Protein AF-A0A1M7QJW2-F1 (afdb_monomer)

Nearest PDB structures (foldseek):
  6iui-assembly1_A  TM=6.580E-01  e=2.671E+00  Rattus norvegicus
  7y5e-assembly1_QL  TM=2.134E-01  e=7.204E+00  Porphyridium purpureum

Foldseek 3Di:
DDDDDDDDDDPDPDPDDPDDDDDDDDDDDDPVVVVVVVVVVVVVVVVVLVVVLVVVLVVLVVLLVVLVVLLVVLVVVCVVQDDPPGDPLLVVLNVQLVVLSVVSVVLSVCLVVDDSVVNVVSSVVNVVSSVSNVVSSVVSVVCVVVVD

Structure (mmCIF, N/CA/C/O backbone):
data_AF-A0A1M7QJW2-F1
#
_entry.id   AF-A0A1M7QJW2-F1
#
loop_
_atom_site.group_PDB
_atom_site.id
_atom_site.type_symbol
_atom_site.label_atom_id
_atom_site.label_alt_id
_atom_site.label_comp_id
_atom_site.label_asym_id
_atom_site.label_entity_id
_atom_site.label_seq_id
_atom_site.pdbx_PDB_ins_code
_atom_site.Cartn_x
_atom_site.Cartn_y
_atom_site.Cartn_z
_atom_site.occupancy
_atom_site.B_iso_or_equiv
_atom_site.auth_seq_id
_atom_site.auth_comp_id
_atom_site.auth_asym_id
_atom_site.auth_atom_id
_atom_site.pdbx_PDB_model_num
ATOM 1 N N . MET A 1 1 ? -0.341 25.314 18.611 1.00 46.81 1 MET A N 1
ATOM 2 C CA . MET A 1 1 ? -0.687 25.973 17.329 1.00 46.81 1 MET A CA 1
ATOM 3 C C . MET A 1 1 ? 0.577 26.486 16.662 1.00 46.81 1 MET A C 1
ATOM 5 O O . MET A 1 1 ? 1.364 27.136 17.339 1.00 46.81 1 MET A O 1
ATOM 9 N N . LYS A 1 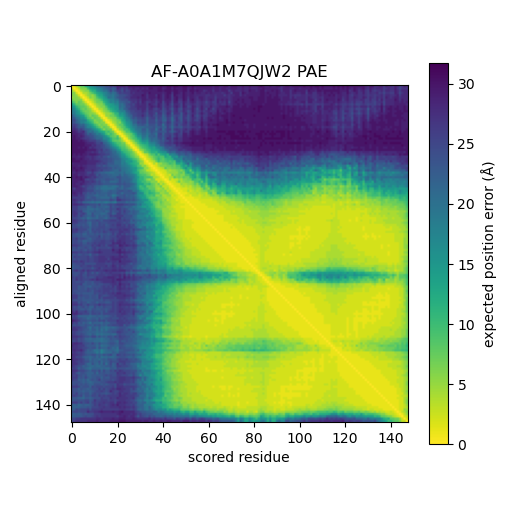2 ? 0.676 26.246 15.347 1.00 38.25 2 LYS A N 1
ATOM 10 C CA . LYS A 1 2 ? 1.781 26.530 14.411 1.00 38.25 2 LYS A CA 1
ATOM 11 C C . LYS A 1 2 ? 2.851 25.442 14.322 1.00 38.25 2 LYS A C 1
ATOM 13 O O . LYS A 1 2 ? 3.843 25.522 15.027 1.00 38.25 2 LYS A O 1
ATOM 18 N N . LEU A 1 3 ? 2.682 24.545 13.352 1.00 38.56 3 LEU A N 1
ATOM 19 C CA . LEU A 1 3 ? 3.592 24.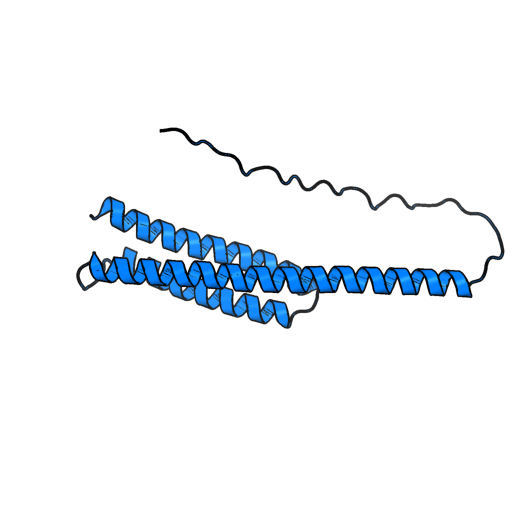470 12.208 1.00 38.56 3 LEU A CA 1
ATOM 20 C C . LEU 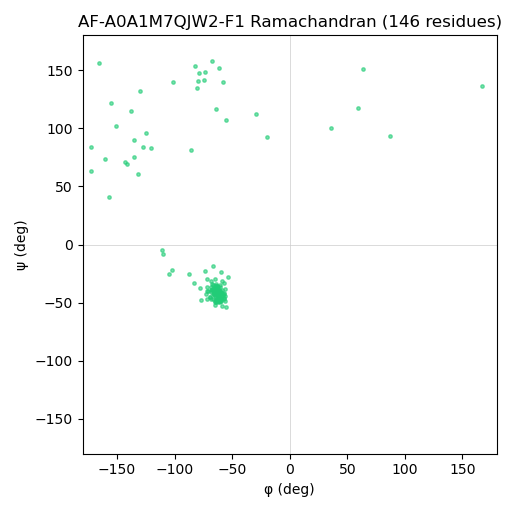A 1 3 ? 2.749 24.261 10.943 1.00 38.56 3 LEU A C 1
ATOM 22 O O . LEU A 1 3 ? 2.005 23.296 10.820 1.00 38.56 3 LEU A O 1
ATOM 26 N N . MET A 1 4 ? 2.797 25.263 10.069 1.00 37.75 4 MET A N 1
ATOM 27 C CA . MET A 1 4 ? 2.229 25.242 8.731 1.00 37.75 4 MET A CA 1
ATOM 28 C C . MET A 1 4 ? 3.190 24.510 7.794 1.00 37.75 4 MET A C 1
ATOM 30 O O . MET A 1 4 ? 4.380 24.809 7.800 1.00 37.75 4 MET A O 1
ATOM 34 N N . SER A 1 5 ? 2.630 23.622 6.972 1.00 45.72 5 SER A N 1
ATOM 35 C CA . SER A 1 5 ? 2.844 23.542 5.523 1.00 45.72 5 SER A CA 1
ATOM 36 C C . SER A 1 5 ? 4.245 23.881 5.006 1.00 45.72 5 SER A C 1
ATOM 38 O O . SER A 1 5 ? 4.513 25.046 4.725 1.00 45.72 5 SER A O 1
ATOM 40 N N . VAL A 1 6 ? 5.052 22.861 4.706 1.00 44.22 6 VAL A N 1
ATOM 41 C CA . VAL A 1 6 ? 6.007 22.898 3.585 1.00 44.22 6 VAL A CA 1
ATOM 42 C C . VAL A 1 6 ? 6.207 21.472 3.075 1.00 44.22 6 VAL A C 1
ATOM 44 O O . VAL A 1 6 ? 6.929 20.718 3.709 1.00 44.22 6 VAL A O 1
ATOM 47 N N . LEU A 1 7 ? 5.577 21.113 1.953 1.00 38.09 7 LEU A N 1
ATOM 48 C CA . LEU A 1 7 ? 6.055 20.100 0.993 1.00 38.09 7 LEU A CA 1
ATOM 49 C C . LEU A 1 7 ? 5.139 20.113 -0.241 1.00 38.09 7 LEU A C 1
ATOM 51 O O . LEU A 1 7 ? 4.424 19.176 -0.556 1.00 38.09 7 LEU A O 1
ATOM 55 N N . SER A 1 8 ? 5.137 21.248 -0.935 1.00 46.53 8 SER A N 1
ATOM 56 C CA . SER A 1 8 ? 4.624 21.345 -2.300 1.00 46.53 8 SER A CA 1
ATOM 57 C C . SER A 1 8 ? 5.631 22.150 -3.099 1.00 46.53 8 SER A C 1
ATOM 59 O O . SER A 1 8 ? 5.550 23.375 -3.129 1.00 46.53 8 SER A O 1
ATOM 61 N N . ALA A 1 9 ? 6.601 21.463 -3.697 1.00 46.12 9 ALA A N 1
ATOM 62 C CA . ALA A 1 9 ? 7.379 21.964 -4.825 1.00 46.12 9 ALA A CA 1
ATOM 63 C C . ALA A 1 9 ? 8.276 20.849 -5.376 1.00 46.12 9 ALA A C 1
ATOM 65 O O . ALA A 1 9 ? 9.462 20.799 -5.068 1.00 46.12 9 ALA A O 1
ATOM 66 N N . ILE A 1 10 ? 7.729 19.995 -6.239 1.00 43.50 10 ILE A N 1
ATOM 67 C CA . ILE A 1 10 ? 8.518 19.441 -7.344 1.00 43.50 10 ILE A CA 1
ATOM 68 C C . ILE A 1 10 ? 7.707 19.706 -8.609 1.00 43.50 10 ILE A C 1
ATOM 70 O O . ILE A 1 10 ? 6.888 18.908 -9.055 1.00 43.50 10 ILE A O 1
ATOM 74 N N . CYS A 1 11 ? 7.880 20.919 -9.134 1.00 38.09 11 CYS A N 1
ATOM 75 C CA . CYS A 1 11 ? 7.447 21.257 -10.478 1.00 38.09 11 CYS A CA 1
ATOM 76 C C . CYS A 1 11 ? 8.244 20.400 -11.464 1.00 38.09 11 CYS A C 1
ATOM 78 O O . CYS A 1 11 ? 9.461 20.545 -11.570 1.00 38.09 11 CYS A O 1
ATOM 80 N N . PHE A 1 12 ? 7.541 19.543 -12.199 1.00 41.12 12 PHE A N 1
ATOM 81 C CA . PHE A 1 12 ? 8.024 18.930 -13.430 1.00 41.12 12 PHE A CA 1
ATOM 82 C C . PHE A 1 12 ? 8.461 20.029 -14.407 1.00 41.12 12 PHE A C 1
ATOM 84 O O . PHE A 1 12 ? 7.632 20.733 -14.984 1.00 41.12 12 PHE A O 1
ATOM 91 N N . ALA A 1 13 ? 9.769 20.182 -14.587 1.00 44.31 13 ALA A N 1
ATOM 92 C CA . ALA A 1 13 ? 10.352 21.039 -15.605 1.00 44.31 13 ALA A CA 1
ATOM 93 C C . ALA A 1 13 ? 11.505 20.306 -16.296 1.00 44.31 13 ALA A C 1
ATOM 95 O O . ALA A 1 13 ? 12.673 20.603 -16.077 1.00 44.31 13 ALA A O 1
ATOM 96 N N . THR A 1 14 ? 11.155 19.365 -17.169 1.00 40.53 14 THR A N 1
ATOM 97 C CA . THR A 1 14 ? 12.041 18.853 -18.224 1.00 40.53 14 THR A CA 1
ATOM 98 C C . THR A 1 14 ? 11.286 18.833 -19.553 1.00 40.53 14 THR A C 1
ATOM 100 O O . THR A 1 14 ? 11.085 17.811 -20.195 1.00 40.53 14 THR A O 1
ATOM 103 N N . VAL A 1 15 ? 10.858 20.024 -19.986 1.00 48.06 15 VAL A N 1
ATOM 104 C CA . VAL A 1 15 ? 10.575 20.308 -21.400 1.00 48.06 15 VAL A CA 1
ATOM 105 C C . VAL A 1 15 ? 11.893 20.710 -22.048 1.00 48.06 15 VAL A C 1
ATOM 107 O O . VAL A 1 15 ? 12.152 21.898 -22.164 1.00 48.06 15 VAL A O 1
ATOM 110 N N . LEU A 1 16 ? 12.745 19.762 -22.436 1.00 47.84 16 LEU A N 1
ATOM 111 C CA . LEU A 1 16 ? 13.879 20.035 -23.330 1.00 47.84 16 LEU A CA 1
ATOM 112 C C . LEU A 1 16 ? 14.373 18.739 -23.988 1.00 47.84 16 LEU A C 1
ATOM 114 O O . LEU A 1 16 ? 15.433 18.278 -23.616 1.00 47.84 16 LEU A O 1
ATOM 118 N N . PHE A 1 17 ? 13.653 18.158 -24.959 1.00 40.66 17 PHE A N 1
ATOM 119 C CA . PHE A 1 17 ? 14.284 17.230 -25.927 1.00 40.66 17 PHE A CA 1
ATOM 120 C C . PHE A 1 17 ? 13.526 17.072 -27.260 1.00 40.66 17 PHE A C 1
ATOM 122 O O . PHE A 1 17 ? 13.458 15.989 -27.822 1.00 40.66 17 PHE A O 1
ATOM 129 N N . PHE A 1 18 ? 12.990 18.157 -27.835 1.00 44.78 18 PHE A N 1
ATOM 130 C CA . PHE A 1 18 ? 12.522 18.119 -29.233 1.00 44.78 18 PHE A CA 1
ATOM 131 C C . PHE A 1 18 ? 12.824 19.412 -29.996 1.00 44.78 18 PHE A C 1
ATOM 133 O O . PHE A 1 18 ? 11.921 20.142 -30.387 1.00 44.78 18 PHE A O 1
ATOM 140 N N . THR A 1 19 ? 14.106 19.667 -30.270 1.00 40.75 19 THR A N 1
ATOM 141 C CA . THR A 1 19 ? 14.516 20.479 -31.430 1.00 40.75 19 THR A CA 1
ATOM 142 C C . THR A 1 19 ? 15.801 19.925 -32.048 1.00 40.75 19 THR A C 1
ATOM 144 O O . THR A 1 19 ? 16.857 20.543 -31.973 1.00 40.75 19 THR A O 1
ATOM 147 N N . ALA A 1 20 ? 15.713 18.767 -32.697 1.00 39.50 20 ALA A N 1
ATOM 148 C CA . ALA A 1 20 ? 16.664 18.391 -33.739 1.00 39.50 20 ALA A CA 1
ATOM 149 C C . ALA A 1 20 ? 15.877 18.175 -35.036 1.00 39.50 20 ALA A C 1
ATOM 151 O O . ALA A 1 20 ? 15.471 17.068 -35.373 1.00 39.50 20 ALA A O 1
ATOM 152 N N . CYS A 1 21 ? 15.597 19.274 -35.741 1.00 49.81 21 CYS A N 1
ATOM 153 C CA . CYS A 1 21 ? 15.073 19.239 -37.101 1.00 49.81 21 CYS A CA 1
ATOM 154 C C . CYS A 1 21 ? 16.002 20.068 -38.004 1.00 49.81 21 CYS A C 1
ATOM 156 O O . CYS A 1 21 ? 15.888 21.286 -38.078 1.00 49.81 21 CYS A O 1
ATOM 158 N N . ASN A 1 22 ? 16.917 19.339 -38.655 1.00 43.25 22 ASN A N 1
ATOM 159 C CA . ASN A 1 22 ? 17.706 19.639 -39.856 1.00 43.25 22 ASN A CA 1
ATOM 160 C C . ASN A 1 22 ? 18.657 20.852 -39.910 1.00 43.25 22 ASN A C 1
ATOM 162 O O . ASN A 1 22 ? 18.226 21.989 -40.079 1.00 43.25 22 ASN A O 1
ATOM 166 N N . ALA A 1 23 ? 19.955 20.554 -40.072 1.00 34.72 23 ALA A N 1
ATOM 167 C CA . ALA A 1 23 ? 20.792 21.157 -41.117 1.00 34.72 23 ALA A CA 1
ATOM 168 C C . ALA A 1 23 ? 21.991 20.245 -41.473 1.00 34.72 23 ALA A C 1
ATOM 170 O O . ALA A 1 23 ? 22.803 19.890 -40.631 1.00 34.72 23 ALA A O 1
ATOM 171 N N . ASN A 1 24 ? 22.051 19.882 -42.752 1.00 51.59 24 ASN A N 1
ATOM 172 C CA . ASN A 1 24 ? 23.006 19.020 -43.456 1.00 51.59 24 ASN A CA 1
ATOM 173 C C . ASN A 1 24 ? 24.383 19.690 -43.695 1.00 51.59 24 ASN A C 1
ATOM 175 O O . ASN A 1 24 ? 24.376 20.856 -44.102 1.00 51.59 24 ASN A O 1
ATOM 179 N N . LYS A 1 25 ? 25.508 18.951 -43.568 1.00 41.94 25 LYS A N 1
ATOM 180 C CA . LYS A 1 25 ? 26.630 18.857 -44.552 1.00 41.94 25 LYS A CA 1
ATOM 181 C C . LYS A 1 25 ? 27.915 18.201 -44.004 1.00 41.94 25 LYS A C 1
ATOM 183 O O . LYS A 1 25 ? 28.414 18.667 -42.988 1.00 41.94 25 LYS A O 1
ATOM 188 N N . ASN A 1 26 ? 28.495 17.322 -44.843 1.00 38.91 26 ASN A N 1
ATOM 189 C CA . ASN A 1 26 ? 29.901 16.857 -44.902 1.00 38.91 26 ASN A CA 1
ATOM 190 C C . ASN A 1 26 ? 30.403 16.079 -43.674 1.00 38.91 26 ASN A C 1
ATOM 192 O O . ASN A 1 26 ? 29.953 16.321 -42.570 1.00 38.91 26 ASN A O 1
ATOM 196 N N . GLU A 1 27 ? 31.342 15.144 -43.728 1.00 40.19 27 GLU A N 1
ATOM 197 C CA . GLU A 1 27 ? 32.239 14.528 -44.719 1.00 40.19 27 GLU A CA 1
ATOM 198 C C . GLU A 1 27 ? 32.750 13.252 -44.004 1.00 40.19 27 GLU A C 1
ATOM 200 O O . GLU A 1 27 ? 32.716 13.211 -42.778 1.00 40.19 27 GLU A O 1
ATOM 205 N N . ASP A 1 28 ? 33.187 12.234 -44.746 1.00 44.66 28 ASP A N 1
ATOM 206 C CA . ASP A 1 28 ? 33.830 10.987 -44.281 1.00 44.66 28 ASP A CA 1
ATOM 207 C C . ASP A 1 28 ? 34.458 11.004 -42.861 1.00 44.66 28 ASP A C 1
ATOM 209 O O . ASP A 1 28 ? 35.643 11.299 -42.693 1.00 44.66 28 ASP A O 1
ATOM 213 N N . THR A 1 29 ? 33.690 10.592 -41.848 1.00 44.22 29 THR A N 1
ATOM 214 C CA . THR A 1 29 ? 34.214 10.127 -40.553 1.00 44.22 29 THR A CA 1
ATOM 215 C C . THR A 1 29 ? 33.582 8.789 -40.191 1.00 44.22 29 THR A C 1
ATOM 217 O O . THR A 1 29 ? 32.373 8.599 -40.317 1.00 44.22 29 THR A O 1
ATOM 220 N N . ASP A 1 30 ? 34.463 7.874 -39.806 1.00 47.78 30 ASP A N 1
ATOM 221 C CA . ASP A 1 30 ? 34.300 6.455 -39.515 1.00 47.78 30 ASP A CA 1
ATOM 222 C C . ASP A 1 30 ? 32.919 6.021 -38.996 1.00 47.78 30 ASP A C 1
ATOM 224 O O . ASP A 1 30 ? 32.548 6.280 -37.851 1.00 47.7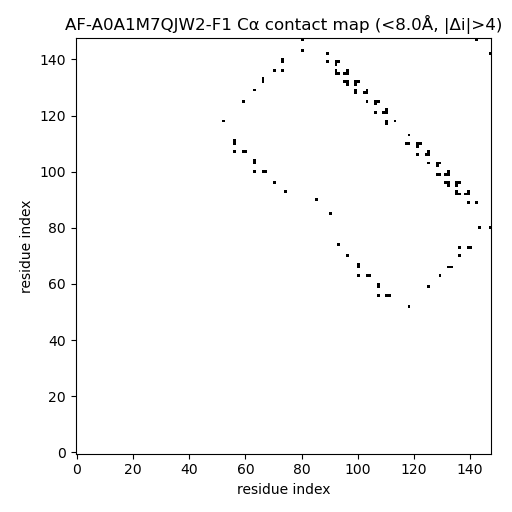8 30 ASP A O 1
ATOM 228 N N . MET A 1 31 ? 32.198 5.246 -39.817 1.00 50.47 31 MET A N 1
ATOM 229 C CA . MET A 1 31 ? 30.998 4.507 -39.391 1.00 50.47 31 MET A CA 1
ATOM 230 C C . MET A 1 31 ? 31.254 3.619 -38.159 1.00 50.47 31 MET A C 1
ATOM 232 O O . MET A 1 31 ? 30.329 3.403 -37.381 1.00 50.47 31 MET A O 1
ATOM 236 N N . ASP A 1 32 ? 32.493 3.156 -37.957 1.00 53.47 32 ASP A N 1
ATOM 237 C CA . ASP A 1 32 ? 32.884 2.353 -36.792 1.00 53.47 32 ASP A CA 1
ATOM 238 C C . ASP A 1 32 ? 32.951 3.176 -35.490 1.00 53.47 32 ASP A C 1
ATOM 240 O O . ASP A 1 32 ? 32.670 2.637 -34.424 1.00 53.47 32 ASP A O 1
ATOM 244 N N . SER A 1 33 ? 33.262 4.481 -35.543 1.00 52.88 33 SER A N 1
ATOM 245 C CA . SER A 1 33 ? 33.282 5.338 -34.339 1.00 52.88 33 SER A CA 1
ATOM 246 C C . SER A 1 33 ? 31.871 5.741 -33.914 1.00 52.88 33 SER A C 1
ATOM 248 O O . SER A 1 33 ? 31.571 5.754 -32.727 1.00 52.88 33 SER A O 1
ATOM 250 N N . VAL A 1 34 ? 30.984 6.004 -34.878 1.00 57.31 34 VAL A N 1
ATOM 251 C CA . VAL A 1 34 ? 29.581 6.343 -34.594 1.00 57.31 34 VAL A CA 1
ATOM 252 C C . VAL A 1 34 ? 28.838 5.153 -33.978 1.00 57.31 34 VAL A C 1
ATOM 254 O O . VAL A 1 34 ? 27.981 5.351 -33.124 1.00 57.31 34 VAL A O 1
ATOM 257 N N . GLY A 1 35 ? 29.166 3.922 -34.392 1.00 54.16 35 GLY A N 1
ATOM 258 C CA . GLY A 1 35 ? 28.606 2.704 -33.800 1.00 54.16 35 GLY A CA 1
ATOM 259 C C . GLY A 1 35 ? 29.020 2.505 -32.342 1.00 54.16 35 GLY A C 1
ATOM 260 O O . GLY A 1 35 ? 28.167 2.204 -31.516 1.00 54.16 35 GLY A O 1
ATOM 261 N N . ASN A 1 36 ? 30.294 2.745 -32.027 1.00 58.16 36 ASN A N 1
ATOM 262 C CA . ASN A 1 36 ? 30.838 2.571 -30.680 1.00 58.16 36 ASN A CA 1
ATOM 263 C C . ASN A 1 36 ? 30.277 3.613 -29.693 1.00 58.16 36 ASN A C 1
ATOM 265 O O . ASN A 1 36 ? 29.889 3.257 -28.587 1.00 58.16 36 ASN A O 1
ATOM 269 N N . ASP A 1 37 ? 30.150 4.874 -30.122 1.00 56.97 37 ASP A N 1
ATOM 270 C CA . ASP A 1 37 ? 29.560 5.940 -29.299 1.00 56.97 37 ASP A CA 1
ATOM 271 C C . ASP A 1 37 ? 28.050 5.710 -29.061 1.00 56.97 37 ASP A C 1
ATOM 273 O O . ASP A 1 37 ? 27.521 6.043 -28.003 1.00 56.97 37 ASP A O 1
ATOM 277 N N . LEU A 1 38 ? 27.335 5.131 -30.036 1.00 59.28 38 LEU A N 1
ATOM 278 C CA . LEU A 1 38 ? 25.919 4.759 -29.893 1.00 59.28 38 LEU A CA 1
ATOM 279 C C . LEU A 1 38 ? 25.712 3.557 -28.966 1.00 59.28 38 LEU A C 1
ATOM 281 O O . LEU A 1 38 ? 24.704 3.514 -28.264 1.00 59.28 38 LEU A O 1
ATOM 285 N N . GLU A 1 39 ? 26.624 2.587 -28.996 1.00 63.12 39 GLU A N 1
ATOM 286 C CA . GLU A 1 39 ? 26.611 1.419 -28.111 1.00 63.12 39 GLU A CA 1
ATOM 287 C C . GLU A 1 39 ? 26.917 1.843 -26.668 1.00 63.12 39 GLU A C 1
ATOM 289 O O . GLU A 1 39 ? 26.142 1.524 -25.773 1.00 63.12 39 GLU A O 1
ATOM 294 N N . GLU A 1 40 ? 27.929 2.694 -26.459 1.00 63.25 40 GLU A N 1
ATOM 295 C CA . GLU A 1 40 ? 28.261 3.260 -25.141 1.00 63.25 40 GLU A CA 1
ATOM 296 C C . GLU A 1 40 ? 27.113 4.115 -24.575 1.00 63.25 40 GLU A C 1
ATOM 298 O O . GLU A 1 40 ? 26.718 3.938 -23.424 1.00 63.25 40 GLU A O 1
ATOM 303 N N . MET A 1 41 ? 26.490 4.973 -25.394 1.00 53.81 41 MET A N 1
ATOM 304 C CA . MET A 1 41 ? 25.296 5.723 -24.975 1.00 53.81 41 MET A CA 1
ATOM 305 C C . MET A 1 41 ? 24.092 4.816 -24.682 1.00 53.81 41 MET A C 1
ATOM 307 O O . MET A 1 41 ? 23.269 5.146 -23.829 1.00 53.81 41 MET A O 1
ATOM 311 N N . GLY A 1 42 ? 23.948 3.704 -25.406 1.00 60.03 42 GLY A N 1
ATOM 312 C CA . GLY A 1 42 ? 22.890 2.723 -25.174 1.00 60.03 42 GLY A CA 1
ATOM 313 C C . GLY A 1 42 ? 23.058 2.012 -23.834 1.00 60.03 42 GLY A C 1
ATOM 314 O O . GLY A 1 42 ? 22.105 1.955 -23.055 1.00 60.03 42 GLY A O 1
ATOM 315 N N . ASP A 1 43 ? 24.276 1.557 -23.550 1.00 68.31 43 ASP A N 1
ATOM 316 C CA . ASP A 1 43 ? 24.641 0.865 -22.313 1.00 68.31 43 ASP A CA 1
ATOM 317 C C . ASP A 1 43 ? 24.498 1.780 -21.084 1.00 68.31 43 ASP A C 1
ATOM 319 O O . ASP A 1 43 ? 23.977 1.357 -20.050 1.00 68.31 43 ASP A O 1
ATOM 323 N N . GLU A 1 44 ? 24.894 3.055 -21.194 1.00 66.75 44 GLU A N 1
ATOM 324 C CA . GLU A 1 44 ? 24.709 4.046 -20.124 1.00 66.75 44 GLU A CA 1
ATOM 325 C C . GLU A 1 44 ? 23.222 4.274 -19.810 1.00 66.75 44 GLU A C 1
ATOM 327 O O . GLU A 1 44 ? 22.820 4.269 -18.644 1.00 66.75 44 GLU A O 1
ATOM 332 N N . VAL A 1 45 ? 22.381 4.423 -20.839 1.00 69.62 45 VAL A N 1
ATOM 333 C CA . VAL A 1 45 ? 20.933 4.615 -20.660 1.00 69.62 45 VAL A CA 1
AT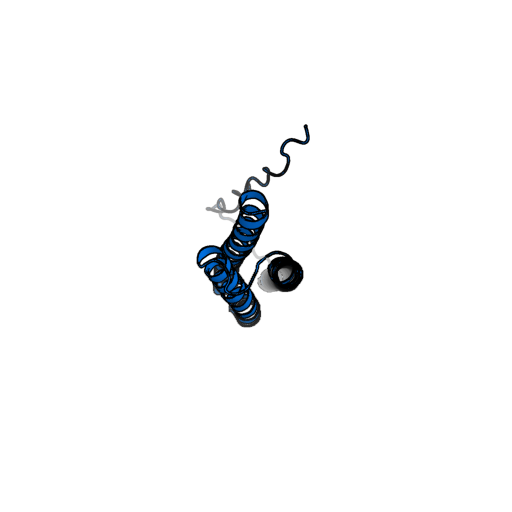OM 334 C C . VAL A 1 45 ? 20.275 3.371 -20.061 1.00 69.62 45 VAL A C 1
ATOM 336 O O . VAL A 1 45 ? 19.391 3.500 -19.208 1.00 69.62 45 VAL A O 1
ATOM 339 N N . GLU A 1 46 ? 20.688 2.173 -20.478 1.00 73.62 46 GLU A N 1
ATOM 340 C CA . GLU A 1 46 ? 20.203 0.911 -19.909 1.00 73.62 46 GLU A CA 1
ATOM 341 C C . GLU A 1 46 ? 20.577 0.806 -18.425 1.00 73.62 46 GLU A C 1
ATOM 343 O O . GLU A 1 46 ? 19.713 0.519 -17.593 1.00 7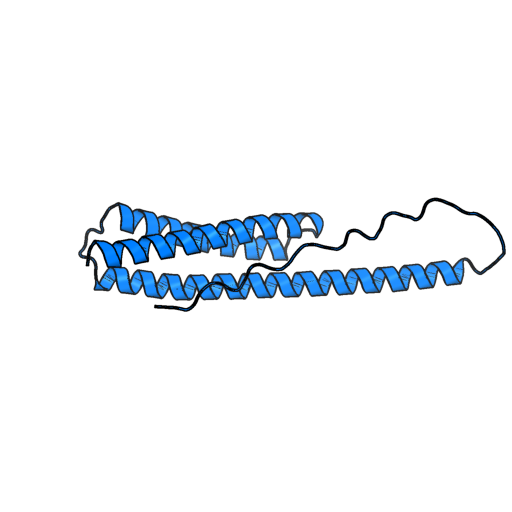3.62 46 GLU A O 1
ATOM 348 N N . GLN A 1 47 ? 21.819 1.146 -18.069 1.00 75.25 47 GLN A N 1
ATOM 349 C CA . GLN A 1 47 ? 22.280 1.119 -16.684 1.00 75.25 47 GLN A CA 1
ATOM 350 C C . GLN A 1 47 ? 21.537 2.131 -15.796 1.00 75.25 47 GLN A C 1
ATOM 352 O O . GLN A 1 47 ? 21.066 1.765 -14.716 1.00 75.25 47 GLN A O 1
ATOM 357 N N . GLU A 1 48 ? 21.388 3.385 -16.232 1.00 73.62 48 GLU A N 1
ATOM 358 C CA . GLU A 1 48 ? 20.646 4.401 -15.471 1.00 73.62 48 GLU A CA 1
ATOM 359 C C . GLU A 1 48 ? 19.180 3.989 -15.254 1.00 73.62 48 GLU A C 1
ATOM 361 O O . GLU A 1 48 ? 18.598 4.221 -14.187 1.00 73.62 48 GLU A O 1
ATOM 366 N N . THR A 1 49 ? 18.588 3.339 -16.255 1.00 81.06 49 THR A N 1
ATOM 367 C CA . THR A 1 49 ? 17.208 2.850 -16.212 1.00 81.06 49 THR A CA 1
ATOM 368 C C . THR A 1 49 ? 17.055 1.682 -15.231 1.00 81.06 49 THR A C 1
ATOM 370 O O . THR A 1 49 ? 16.141 1.683 -14.399 1.00 81.06 49 THR A O 1
ATOM 373 N N . GLU A 1 50 ? 17.976 0.717 -15.263 1.00 82.31 50 GLU A N 1
ATOM 374 C CA . GLU A 1 50 ? 18.032 -0.412 -14.325 1.00 82.31 50 GLU A CA 1
ATOM 375 C C . GLU A 1 50 ? 18.173 0.084 -12.870 1.00 82.31 50 GLU A C 1
ATOM 377 O O . GLU A 1 50 ? 17.414 -0.328 -11.984 1.00 82.31 50 GLU A O 1
ATOM 382 N N . GLU A 1 51 ? 19.083 1.034 -12.621 1.00 85.38 51 GLU A N 1
ATOM 383 C CA . GLU A 1 51 ? 19.299 1.633 -11.298 1.00 85.38 51 GLU A CA 1
ATOM 384 C C . GLU A 1 51 ? 18.048 2.363 -10.784 1.00 85.38 51 GLU A C 1
ATOM 386 O O . GLU A 1 51 ? 17.673 2.226 -9.610 1.00 85.38 51 GLU A O 1
ATOM 391 N N . ALA A 1 52 ? 17.351 3.097 -11.656 1.00 86.69 52 ALA A N 1
ATOM 392 C CA . ALA A 1 52 ? 16.100 3.768 -11.312 1.00 86.69 52 ALA A CA 1
ATOM 393 C C . ALA A 1 52 ? 14.988 2.771 -10.928 1.00 86.69 52 ALA A C 1
ATOM 395 O O . ALA A 1 52 ? 14.212 3.026 -9.993 1.00 86.69 52 ALA A O 1
ATOM 396 N N . PHE A 1 53 ? 14.914 1.619 -11.598 1.00 87.25 53 PHE A N 1
ATOM 397 C CA . PHE A 1 53 ? 13.931 0.585 -11.280 1.00 87.25 53 PHE A CA 1
ATOM 398 C C . PHE A 1 53 ? 14.241 -0.156 -9.985 1.00 87.25 53 PHE A C 1
ATOM 400 O O . PHE A 1 53 ? 13.331 -0.346 -9.173 1.00 87.25 53 PHE A O 1
ATOM 407 N N . GLU A 1 54 ? 15.496 -0.520 -9.732 1.00 89.12 54 GLU A N 1
ATOM 408 C CA . GLU A 1 54 ? 15.862 -1.142 -8.456 1.00 89.12 54 GLU A CA 1
ATOM 409 C C . GLU A 1 54 ? 15.640 -0.184 -7.281 1.00 89.12 54 GLU A C 1
ATOM 411 O O . GLU A 1 54 ? 15.139 -0.599 -6.231 1.00 89.12 54 GLU A O 1
ATOM 416 N N . LYS A 1 55 ? 15.886 1.119 -7.473 1.00 91.94 55 LYS A N 1
ATOM 417 C CA . LYS A 1 55 ? 15.533 2.135 -6.477 1.00 91.94 55 LYS A CA 1
ATOM 418 C C . LYS A 1 55 ? 14.025 2.175 -6.208 1.00 91.94 55 LYS A C 1
ATOM 420 O O . LYS A 1 55 ? 13.621 2.119 -5.050 1.00 91.94 55 LYS A O 1
ATOM 425 N N . THR A 1 56 ? 13.200 2.211 -7.255 1.00 90.56 56 THR A N 1
ATOM 426 C CA . THR A 1 56 ? 11.728 2.243 -7.125 1.00 90.56 56 THR A CA 1
ATOM 427 C C . THR A 1 56 ? 11.198 0.997 -6.411 1.00 90.56 56 THR A C 1
ATOM 429 O O . THR A 1 56 ? 10.353 1.073 -5.524 1.00 90.56 56 THR A O 1
ATOM 432 N N . LYS A 1 57 ? 11.742 -0.176 -6.736 1.00 89.50 57 LYS A N 1
ATOM 433 C CA . LYS A 1 57 ? 11.401 -1.439 -6.072 1.00 89.50 57 LYS A CA 1
ATOM 434 C C . LYS A 1 57 ? 11.760 -1.425 -4.583 1.00 89.50 57 LYS A C 1
ATOM 436 O O . LYS A 1 57 ? 10.988 -1.925 -3.761 1.00 89.50 57 LYS A O 1
ATOM 441 N N . ALA A 1 58 ? 12.908 -0.847 -4.227 1.00 91.50 58 ALA A N 1
ATOM 442 C CA . ALA A 1 58 ? 13.297 -0.662 -2.833 1.00 91.50 58 ALA A CA 1
ATOM 443 C C . ALA A 1 58 ? 12.368 0.323 -2.100 1.00 91.50 58 ALA A C 1
ATOM 445 O O . ALA A 1 58 ? 12.008 0.063 -0.950 1.00 91.50 58 ALA A O 1
ATOM 446 N N . GLU A 1 59 ? 11.949 1.408 -2.761 1.00 93.19 59 GLU A N 1
ATOM 447 C CA . GLU A 1 59 ? 10.962 2.368 -2.243 1.00 93.19 59 GLU A CA 1
ATOM 448 C C . GLU A 1 59 ? 9.628 1.668 -1.942 1.00 93.19 59 GLU A C 1
ATOM 450 O O . GLU A 1 59 ? 9.214 1.656 -0.782 1.00 93.19 59 GLU A O 1
ATOM 455 N N . PHE A 1 60 ? 9.059 0.926 -2.900 1.00 91.38 60 PHE A N 1
ATOM 456 C CA . PHE A 1 60 ? 7.812 0.173 -2.687 1.00 91.38 60 PHE A CA 1
ATOM 457 C C . PHE A 1 60 ? 7.903 -0.800 -1.514 1.00 91.38 60 PHE A C 1
ATOM 459 O O . PHE A 1 60 ? 6.982 -0.905 -0.701 1.00 91.38 60 PHE A O 1
ATOM 466 N N . SER A 1 61 ? 9.015 -1.537 -1.416 1.00 90.62 61 SER A N 1
ATOM 467 C CA . SER A 1 61 ? 9.211 -2.491 -0.323 1.00 90.62 61 SER A CA 1
ATOM 468 C C . SER A 1 61 ? 9.282 -1.792 1.033 1.00 90.62 61 SER A C 1
ATOM 470 O O . SER A 1 61 ? 8.807 -2.345 2.025 1.00 90.62 61 SER A O 1
ATOM 472 N N . LYS A 1 62 ? 9.898 -0.609 1.094 1.00 94.00 62 LYS A N 1
ATOM 473 C CA . LYS A 1 62 ? 10.034 0.171 2.322 1.00 94.00 62 LYS A CA 1
ATOM 474 C C . LYS A 1 62 ? 8.696 0.777 2.743 1.00 94.00 62 LYS A C 1
ATOM 476 O O . LYS A 1 62 ? 8.341 0.662 3.912 1.00 94.00 62 LYS A O 1
ATOM 481 N N . GLU A 1 63 ? 7.967 1.381 1.811 1.00 91.44 63 GLU A N 1
ATOM 482 C CA . GLU A 1 63 ? 6.658 2.004 2.055 1.00 91.44 63 GLU A CA 1
ATOM 483 C C . GLU A 1 63 ? 5.625 0.962 2.483 1.00 91.44 63 GLU A C 1
ATOM 485 O O . GLU A 1 63 ? 5.014 1.098 3.541 1.00 91.44 63 GLU A O 1
ATOM 490 N N . THR A 1 64 ? 5.537 -0.162 1.762 1.00 90.56 64 THR A N 1
ATOM 491 C CA . THR A 1 64 ? 4.646 -1.275 2.136 1.00 90.56 64 THR A CA 1
ATOM 492 C C . THR A 1 64 ? 4.950 -1.784 3.549 1.00 90.56 64 THR A C 1
ATOM 494 O O . THR A 1 64 ? 4.037 -2.049 4.329 1.00 90.56 64 THR A O 1
ATOM 497 N N . ALA A 1 65 ? 6.232 -1.911 3.912 1.00 93.06 65 ALA A N 1
ATOM 498 C CA . ALA A 1 65 ? 6.626 -2.355 5.247 1.00 93.06 65 ALA A CA 1
ATOM 499 C C . ALA A 1 65 ? 6.272 -1.332 6.339 1.00 93.06 65 ALA A C 1
ATOM 501 O O . ALA A 1 65 ? 5.845 -1.734 7.422 1.00 93.06 65 ALA A O 1
ATOM 502 N N . ALA A 1 66 ? 6.431 -0.035 6.060 1.00 94.19 66 ALA A N 1
ATOM 503 C CA . ALA A 1 66 ? 6.070 1.035 6.986 1.00 94.19 66 ALA A CA 1
ATOM 504 C C . ALA A 1 66 ? 4.556 1.057 7.245 1.00 94.19 66 ALA A C 1
ATOM 506 O O . ALA A 1 66 ? 4.140 0.983 8.400 1.00 94.19 66 ALA A O 1
ATOM 507 N N . LEU A 1 67 ? 3.744 1.036 6.184 1.00 94.56 67 LEU A N 1
ATOM 508 C CA . LEU A 1 67 ? 2.282 1.005 6.292 1.00 94.56 67 LEU A CA 1
ATOM 509 C C . LEU A 1 67 ? 1.786 -0.257 6.996 1.00 94.56 67 LEU A C 1
ATOM 511 O O . LEU A 1 67 ? 0.848 -0.205 7.784 1.00 94.56 67 LEU A O 1
ATOM 515 N N . LYS A 1 68 ? 2.435 -1.403 6.763 1.00 94.56 68 LYS A N 1
ATOM 516 C CA . LYS A 1 68 ? 2.108 -2.649 7.464 1.00 94.56 68 LYS A CA 1
ATOM 517 C C . LYS A 1 68 ? 2.406 -2.562 8.959 1.00 94.56 68 LYS A C 1
ATOM 519 O O . LYS A 1 68 ? 1.619 -3.058 9.758 1.00 94.56 68 LYS A O 1
ATOM 524 N N . ALA A 1 69 ? 3.526 -1.949 9.341 1.00 94.69 69 ALA A N 1
ATOM 525 C CA . ALA A 1 69 ? 3.855 -1.744 10.748 1.00 94.69 69 ALA A CA 1
ATOM 526 C C . ALA A 1 69 ? 2.831 -0.825 11.432 1.00 94.69 69 ALA A C 1
ATOM 528 O O . ALA A 1 69 ? 2.335 -1.166 12.504 1.00 94.69 69 ALA A O 1
ATOM 529 N N . GLU A 1 70 ? 2.462 0.281 10.781 1.00 93.12 70 GLU A N 1
ATOM 530 C CA . GLU A 1 70 ? 1.437 1.202 11.282 1.00 93.12 70 GLU A CA 1
ATOM 531 C C . GLU A 1 70 ? 0.057 0.534 11.369 1.00 93.12 70 GLU A C 1
ATOM 533 O O . GLU A 1 70 ? -0.645 0.671 12.367 1.00 93.12 70 GLU A O 1
ATOM 538 N N . ALA A 1 71 ? -0.321 -0.267 10.373 1.00 93.12 71 ALA A N 1
ATOM 539 C CA . ALA A 1 71 ? -1.577 -1.006 10.384 1.00 93.12 71 ALA A CA 1
ATOM 540 C C . ALA A 1 71 ? -1.670 -2.017 11.536 1.00 93.12 71 ALA A C 1
ATOM 542 O O . ALA A 1 71 ? -2.739 -2.192 12.118 1.00 93.12 71 ALA A O 1
ATOM 543 N N . GLU A 1 72 ? -0.571 -2.693 11.879 1.00 95.56 72 GLU A N 1
ATOM 544 C CA . GLU A 1 72 ? -0.539 -3.605 13.027 1.00 95.56 72 GLU A CA 1
ATOM 545 C C . GLU A 1 72 ? -0.655 -2.857 14.362 1.00 95.56 72 GLU A C 1
ATOM 547 O O . GLU A 1 72 ? -1.326 -3.343 15.277 1.00 95.56 72 GLU A O 1
ATOM 552 N N . GLU A 1 73 ? -0.062 -1.664 14.468 1.00 94.69 73 GLU A N 1
ATOM 553 C CA . GLU A 1 73 ? -0.246 -0.777 15.622 1.00 94.69 73 GLU A CA 1
ATOM 554 C C . GLU A 1 73 ? -1.714 -0.343 15.748 1.00 94.69 73 GLU A C 1
ATOM 556 O O . GLU A 1 73 ? -2.329 -0.582 16.786 1.00 94.69 73 GLU A O 1
ATOM 561 N N . ILE A 1 74 ? -2.322 0.134 14.658 1.00 92.12 74 ILE A N 1
ATOM 562 C CA . ILE A 1 74 ? -3.743 0.509 14.596 1.00 92.12 74 ILE A CA 1
ATOM 563 C C . ILE A 1 74 ? -4.652 -0.654 14.993 1.00 92.12 74 ILE A C 1
ATOM 565 O O . ILE A 1 74 ? -5.536 -0.505 15.831 1.00 92.12 74 ILE A O 1
ATOM 569 N N . LYS A 1 75 ? -4.442 -1.849 14.433 1.00 92.25 75 LYS A N 1
ATOM 570 C CA . LYS A 1 75 ? -5.246 -3.037 14.771 1.00 92.25 75 LYS A CA 1
ATOM 571 C C . LYS A 1 75 ? -5.138 -3.406 16.244 1.00 92.25 75 LYS A C 1
ATOM 573 O O . LYS A 1 75 ? -6.097 -3.926 16.818 1.00 92.25 75 LYS A O 1
ATOM 578 N N . LYS A 1 76 ? -3.967 -3.202 16.847 1.00 93.38 76 LYS A N 1
ATOM 579 C CA . LYS A 1 76 ? -3.767 -3.419 18.276 1.00 93.38 76 LYS A CA 1
ATOM 580 C C . LYS A 1 76 ? -4.536 -2.375 19.085 1.00 93.38 76 LYS A C 1
ATOM 582 O O . LYS A 1 76 ? -5.270 -2.766 19.987 1.00 93.38 76 LYS A O 1
ATOM 587 N N . GLU A 1 77 ? -4.435 -1.099 18.725 1.00 91.25 77 GLU A N 1
ATOM 588 C CA . GLU A 1 77 ? -5.198 -0.022 19.364 1.00 91.25 77 GLU A CA 1
ATOM 589 C C . GLU A 1 77 ? -6.708 -0.250 19.246 1.00 91.25 77 GLU A C 1
ATOM 591 O O . GLU A 1 77 ? -7.429 -0.061 20.225 1.00 91.25 77 GLU A O 1
ATOM 596 N N . VAL A 1 78 ? -7.195 -0.743 18.100 1.00 90.88 78 VAL A N 1
ATOM 597 C CA . VAL A 1 78 ? -8.621 -1.049 17.923 1.00 90.88 78 VAL A CA 1
ATOM 598 C C . VAL A 1 78 ? -9.065 -2.117 18.920 1.00 90.88 78 VAL A C 1
ATOM 600 O O . VAL A 1 78 ? -10.082 -1.949 19.585 1.00 90.88 78 VAL A O 1
ATOM 603 N N . LYS A 1 79 ? -8.283 -3.189 19.080 1.00 89.25 79 LYS A N 1
ATOM 604 C CA . LYS A 1 79 ? -8.583 -4.260 20.046 1.00 89.25 79 LYS A CA 1
ATOM 605 C C . LYS A 1 79 ? -8.544 -3.796 21.502 1.00 89.25 79 LYS A C 1
ATOM 607 O O . LYS A 1 79 ? -9.200 -4.406 22.341 1.00 89.25 79 LYS A O 1
ATOM 612 N N . GLU A 1 80 ? -7.732 -2.791 21.817 1.00 89.75 80 GLU A N 1
ATOM 613 C CA . GLU A 1 80 ? -7.588 -2.273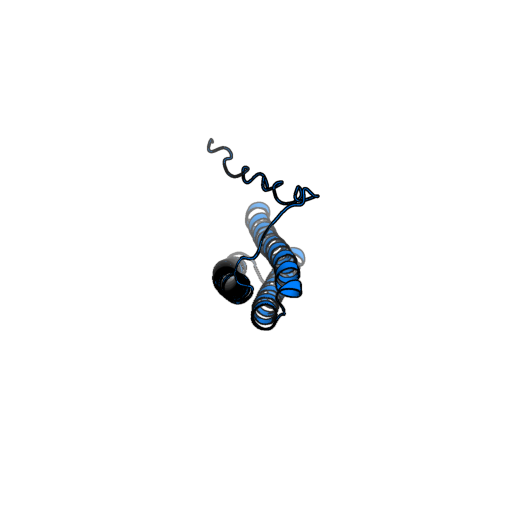 23.180 1.00 89.75 80 GLU A CA 1
ATOM 614 C C . GLU A 1 80 ? -8.689 -1.265 23.541 1.00 89.75 80 GLU A C 1
ATOM 616 O O . GLU A 1 80 ? -9.109 -1.230 24.699 1.00 89.75 80 GLU A O 1
ATOM 621 N N . ASN A 1 81 ? -9.170 -0.480 22.571 1.00 86.06 81 ASN A N 1
ATOM 622 C CA . ASN A 1 81 ? -10.089 0.636 22.820 1.00 86.06 81 ASN A CA 1
ATOM 623 C C . ASN A 1 81 ? -11.544 0.357 22.418 1.00 86.06 81 ASN A C 1
ATOM 625 O O . ASN A 1 81 ? -12.448 0.945 23.008 1.00 86.06 81 ASN A O 1
ATOM 629 N N . PHE A 1 82 ? -11.797 -0.551 21.472 1.00 83.81 82 PHE A N 1
ATOM 630 C CA . PHE A 1 82 ? -13.157 -0.908 21.066 1.00 83.81 82 PHE A CA 1
ATOM 631 C C . PHE A 1 82 ? -13.609 -2.234 21.682 1.00 83.81 82 PHE A C 1
ATOM 633 O O . PHE A 1 82 ? -12.867 -3.213 21.757 1.00 83.81 82 PHE A O 1
ATOM 640 N N . SER A 1 83 ? -14.871 -2.280 22.109 1.00 81.69 83 SER A N 1
ATOM 641 C CA . SER A 1 83 ? -15.516 -3.519 22.543 1.00 81.69 83 SER A CA 1
ATOM 642 C C . SER A 1 83 ? -15.960 -4.359 21.350 1.00 81.69 83 SER A C 1
ATOM 644 O O . SER A 1 83 ? -16.407 -3.814 20.347 1.00 81.69 83 SER A O 1
ATOM 646 N N . GLU A 1 84 ? -15.933 -5.685 21.487 1.00 81.00 84 GLU A N 1
ATOM 647 C CA . GLU A 1 84 ? -16.554 -6.573 20.502 1.00 81.00 84 GLU A CA 1
ATOM 648 C C . GLU A 1 84 ? -18.085 -6.670 20.700 1.00 81.00 84 GLU A C 1
ATOM 650 O O . GLU A 1 84 ? -18.547 -6.784 21.843 1.00 81.00 84 GLU A O 1
ATOM 655 N N . PRO A 1 85 ? -18.887 -6.704 19.614 1.00 80.38 85 PRO A N 1
ATOM 656 C CA . PRO A 1 85 ? -18.477 -6.570 18.212 1.00 80.38 85 PRO A CA 1
ATOM 657 C C . PRO A 1 85 ? -18.101 -5.124 17.854 1.00 80.38 85 PRO A C 1
ATOM 659 O O . PRO A 1 85 ? -18.677 -4.186 18.399 1.00 80.38 85 PRO A O 1
ATOM 662 N N . LEU A 1 86 ? -17.156 -4.971 16.921 1.00 85.00 86 LEU A N 1
ATOM 663 C CA . LEU A 1 86 ? -16.735 -3.660 16.420 1.00 85.00 86 LEU A CA 1
ATOM 664 C C . LEU A 1 86 ? -17.899 -2.916 15.752 1.00 85.00 86 LEU A C 1
ATOM 666 O O . LEU A 1 86 ? -18.797 -3.538 15.177 1.00 85.00 86 LEU A O 1
ATOM 670 N N . ASP A 1 87 ? -17.839 -1.582 15.780 1.00 88.06 87 ASP A N 1
ATOM 671 C CA . ASP A 1 87 ? -18.696 -0.745 14.942 1.00 88.06 87 ASP A CA 1
ATOM 672 C C . ASP A 1 87 ? -18.489 -1.091 13.457 1.00 88.06 87 ASP A C 1
ATOM 674 O O . ASP A 1 87 ? -17.363 -1.319 12.998 1.00 88.06 87 ASP A O 1
ATOM 678 N N . GLU A 1 88 ? -19.580 -1.113 12.686 1.00 88.94 88 GLU A N 1
ATOM 679 C CA . GLU A 1 88 ? -19.559 -1.499 11.269 1.00 88.94 88 GLU A CA 1
ATOM 680 C C . GLU A 1 88 ? -18.647 -0.604 10.411 1.00 88.94 88 GLU A C 1
ATOM 682 O O . GLU A 1 88 ? -18.213 -1.013 9.327 1.00 88.94 88 GLU A O 1
ATOM 687 N N . ARG A 1 89 ? -18.372 0.636 10.839 1.00 91.75 89 ARG A N 1
ATOM 688 C CA . ARG A 1 89 ? -17.456 1.541 10.134 1.00 91.75 89 ARG A CA 1
ATOM 689 C C . ARG A 1 89 ? -16.010 1.163 10.395 1.00 91.75 89 ARG A C 1
ATOM 691 O O . ARG A 1 89 ? -15.261 1.012 9.432 1.00 91.75 89 ARG A O 1
ATOM 698 N N . VAL A 1 90 ? -15.648 0.937 11.657 1.00 91.25 90 VAL A N 1
ATOM 699 C CA . VAL A 1 90 ? -14.297 0.503 12.043 1.00 91.25 90 VAL A CA 1
ATOM 700 C C . VAL A 1 90 ? -13.960 -0.831 11.376 1.00 91.25 90 VAL A C 1
ATOM 702 O O . VAL A 1 90 ? -12.907 -0.954 10.751 1.00 91.25 90 VAL A O 1
ATOM 705 N N . ASP A 1 91 ? -14.882 -1.797 11.400 1.00 92.81 91 ASP A N 1
ATOM 706 C CA . ASP A 1 91 ? -14.700 -3.102 10.744 1.00 92.81 91 ASP A CA 1
ATOM 707 C C . ASP A 1 91 ? -14.489 -2.974 9.222 1.00 92.81 91 ASP A C 1
ATOM 709 O O . ASP A 1 91 ? -13.609 -3.606 8.623 1.00 92.81 91 ASP A O 1
ATOM 713 N N . ARG A 1 92 ? -15.239 -2.072 8.578 1.00 94.88 92 ARG A N 1
ATOM 714 C CA . ARG A 1 92 ? -15.082 -1.778 7.150 1.00 94.88 92 ARG A CA 1
ATOM 715 C C . ARG A 1 92 ? -13.730 -1.151 6.837 1.00 94.88 92 ARG A C 1
ATOM 717 O O . ARG A 1 92 ? -13.116 -1.541 5.844 1.00 94.88 92 ARG A O 1
ATOM 724 N N . TYR A 1 93 ? -13.276 -0.188 7.634 1.00 95.00 93 TYR A N 1
ATOM 725 C CA . TYR A 1 93 ? -11.979 0.447 7.411 1.00 95.00 93 TYR A CA 1
ATOM 726 C C . TYR A 1 93 ? -10.827 -0.528 7.651 1.00 95.00 93 TYR A C 1
ATOM 728 O O . TYR A 1 93 ? -9.894 -0.548 6.855 1.00 95.00 93 TYR A O 1
ATOM 736 N N . LEU A 1 94 ? -10.926 -1.407 8.653 1.00 94.44 94 LEU A N 1
ATOM 737 C CA . LEU A 1 94 ? -9.964 -2.495 8.855 1.00 94.44 94 LEU A CA 1
ATOM 738 C C . LEU A 1 94 ? -9.917 -3.451 7.659 1.00 94.44 94 LEU A C 1
ATOM 740 O O . LEU A 1 94 ? -8.837 -3.814 7.196 1.00 94.44 94 LEU A O 1
ATOM 744 N N . THR A 1 95 ? -11.077 -3.802 7.103 1.00 95.94 95 THR A N 1
ATOM 745 C CA . THR A 1 95 ? -11.144 -4.628 5.891 1.00 95.94 95 THR A CA 1
ATOM 746 C C . THR A 1 95 ? -10.496 -3.926 4.692 1.00 95.94 95 THR A C 1
ATOM 748 O O . THR A 1 95 ? -9.760 -4.556 3.933 1.00 95.94 95 THR A O 1
ATOM 751 N N . GLN A 1 96 ? -10.747 -2.624 4.513 1.00 96.00 96 GLN A N 1
ATOM 752 C CA . GLN A 1 96 ? -10.129 -1.825 3.447 1.00 96.00 96 GLN A CA 1
ATOM 753 C C . GLN A 1 96 ? -8.613 -1.713 3.620 1.00 96.00 96 GLN A C 1
ATOM 755 O O . GLN A 1 96 ? -7.884 -1.819 2.637 1.00 96.00 96 GLN A O 1
ATOM 760 N N . LEU A 1 97 ? -8.149 -1.544 4.858 1.00 96.12 97 LEU A N 1
ATOM 761 C CA . LEU A 1 97 ? -6.737 -1.515 5.214 1.00 96.12 97 LEU A CA 1
ATOM 762 C C . LEU A 1 97 ? -6.046 -2.833 4.836 1.00 96.12 97 LEU A C 1
ATOM 764 O O . LEU A 1 97 ? -5.029 -2.818 4.145 1.00 96.12 97 LEU A O 1
ATOM 768 N N . ASP A 1 98 ? -6.632 -3.973 5.208 1.00 96.00 98 ASP A N 1
ATOM 769 C CA . ASP A 1 98 ? -6.088 -5.296 4.878 1.00 96.00 98 ASP A CA 1
ATOM 770 C C . ASP A 1 98 ? -6.052 -5.565 3.372 1.00 96.00 98 ASP A C 1
ATOM 772 O O . ASP A 1 98 ? -5.062 -6.086 2.852 1.00 96.00 98 ASP A O 1
ATOM 776 N N . GLN A 1 99 ? -7.112 -5.182 2.658 1.00 97.25 99 GLN A N 1
ATOM 777 C CA . GLN A 1 99 ? -7.159 -5.293 1.201 1.00 97.25 99 GLN A CA 1
ATOM 778 C C . GLN A 1 99 ? -6.091 -4.418 0.540 1.00 97.25 99 GLN A C 1
ATOM 780 O O . GLN A 1 99 ? -5.331 -4.917 -0.287 1.00 97.25 99 GLN A O 1
ATOM 785 N N . GLY A 1 100 ? -5.983 -3.150 0.943 1.00 97.06 100 GLY A N 1
ATOM 786 C CA . GLY A 1 100 ? -5.008 -2.219 0.380 1.00 97.06 100 GLY A CA 1
ATOM 787 C C . GLY A 1 100 ? -3.562 -2.663 0.612 1.00 97.06 100 GLY A C 1
ATOM 788 O O . GLY A 1 100 ? -2.759 -2.630 -0.317 1.00 97.06 100 GLY A O 1
ATOM 789 N N . LEU A 1 101 ? -3.231 -3.164 1.808 1.00 95.69 101 LEU A N 1
ATOM 790 C CA . LEU A 1 101 ? -1.897 -3.707 2.099 1.00 95.69 101 LEU A CA 1
ATOM 791 C C . LEU A 1 101 ? -1.567 -4.930 1.241 1.00 95.69 101 LEU A C 1
ATOM 793 O O . LEU A 1 101 ? -0.452 -5.050 0.732 1.00 95.69 101 LEU A O 1
ATOM 797 N N . ASN A 1 102 ? -2.530 -5.835 1.062 1.00 96.94 102 ASN A N 1
ATOM 798 C CA . ASN A 1 102 ? -2.345 -6.981 0.182 1.00 96.94 102 ASN A CA 1
ATOM 799 C C . ASN A 1 102 ? -2.136 -6.539 -1.276 1.00 96.94 102 ASN A C 1
ATOM 801 O O . ASN A 1 102 ? -1.258 -7.066 -1.960 1.00 96.94 102 ASN A O 1
ATOM 805 N N . ASP A 1 103 ? -2.899 -5.553 -1.745 1.00 96.81 103 ASP A N 1
ATOM 806 C CA . ASP A 1 103 ? -2.775 -5.032 -3.105 1.00 96.81 103 ASP A CA 1
ATOM 807 C C . ASP A 1 103 ? -1.421 -4.332 -3.330 1.00 96.81 103 ASP A C 1
ATOM 809 O O . ASP A 1 103 ? -0.811 -4.524 -4.385 1.00 96.81 103 ASP A O 1
ATOM 813 N N . LEU A 1 104 ? -0.890 -3.611 -2.334 1.00 95.56 104 LEU A N 1
ATOM 814 C CA . LEU A 1 104 ? 0.472 -3.055 -2.367 1.00 95.56 104 LEU A CA 1
ATOM 815 C C . LEU A 1 104 ? 1.538 -4.154 -2.486 1.00 95.56 104 LEU A C 1
ATOM 817 O O . LEU A 1 104 ? 2.431 -4.062 -3.335 1.00 95.56 104 LEU A O 1
ATOM 821 N N . GLU A 1 105 ? 1.427 -5.231 -1.699 1.00 94.38 105 GLU A N 1
ATOM 822 C CA . GLU A 1 105 ? 2.343 -6.376 -1.799 1.00 94.38 105 GLU A CA 1
ATOM 823 C C . GLU A 1 105 ? 2.287 -7.031 -3.190 1.00 94.38 105 GLU A C 1
ATOM 825 O O . GLU A 1 105 ? 3.325 -7.413 -3.742 1.00 94.38 105 GLU A O 1
ATOM 830 N N . VAL A 1 106 ? 1.094 -7.151 -3.781 1.00 95.12 106 VAL A N 1
ATOM 831 C CA . VAL A 1 106 ? 0.918 -7.675 -5.142 1.00 95.12 106 VAL A CA 1
ATOM 832 C C . VAL A 1 106 ? 1.572 -6.747 -6.164 1.00 95.12 106 VAL A C 1
ATOM 834 O O . VAL A 1 106 ? 2.362 -7.221 -6.982 1.00 95.12 106 VAL A O 1
ATOM 837 N N . LYS A 1 107 ? 1.326 -5.433 -6.095 1.00 93.25 107 LYS A N 1
ATOM 838 C CA . LYS A 1 107 ? 1.903 -4.461 -7.040 1.00 93.25 107 LYS A CA 1
ATOM 839 C C . LYS A 1 107 ? 3.418 -4.382 -6.957 1.00 93.25 107 LYS A C 1
ATOM 841 O O . LYS A 1 107 ? 4.073 -4.321 -7.995 1.00 93.25 107 LYS A O 1
ATOM 846 N N . SER A 1 108 ? 3.984 -4.480 -5.757 1.00 91.31 108 SER A N 1
ATOM 847 C CA . SER A 1 108 ? 5.434 -4.565 -5.574 1.00 91.31 108 SER A CA 1
ATOM 848 C C . SER A 1 108 ? 6.036 -5.774 -6.306 1.00 91.31 108 SER A C 1
ATOM 850 O O . SER A 1 108 ? 7.057 -5.652 -6.988 1.00 91.31 108 SER A O 1
ATOM 852 N N . ARG A 1 109 ? 5.371 -6.938 -6.254 1.00 92.62 109 ARG A N 1
ATOM 853 C CA . ARG A 1 109 ? 5.811 -8.140 -6.985 1.00 92.62 109 ARG A CA 1
ATOM 854 C C . ARG A 1 109 ? 5.610 -8.018 -8.493 1.00 92.62 109 ARG A C 1
ATOM 856 O O . ARG A 1 109 ? 6.480 -8.454 -9.242 1.00 92.62 109 ARG A O 1
ATOM 863 N N . GLU A 1 110 ? 4.496 -7.432 -8.931 1.00 93.19 110 GLU A N 1
ATOM 864 C CA . GLU A 1 110 ? 4.243 -7.164 -10.351 1.00 93.19 110 GLU A CA 1
ATOM 865 C C . GLU A 1 110 ? 5.318 -6.245 -10.938 1.00 93.19 110 GLU A C 1
ATOM 867 O O . GLU A 1 110 ? 5.811 -6.518 -12.029 1.00 93.19 110 GLU A O 1
ATOM 872 N N . PHE A 1 111 ? 5.735 -5.205 -10.205 1.00 92.25 111 PHE A N 1
ATOM 873 C CA . PHE A 1 111 ? 6.768 -4.268 -10.651 1.00 92.25 111 PHE A CA 1
ATOM 874 C C . PHE A 1 111 ? 8.093 -4.974 -10.958 1.00 92.25 111 PHE A C 1
ATOM 876 O O . PHE A 1 111 ? 8.708 -4.725 -11.993 1.00 92.25 111 PHE A O 1
ATOM 883 N N . ALA A 1 112 ? 8.502 -5.909 -10.096 1.00 88.44 112 ALA A N 1
ATOM 884 C CA . ALA A 1 112 ? 9.745 -6.663 -10.259 1.00 88.44 112 ALA A CA 1
ATOM 885 C C . ALA A 1 112 ? 9.745 -7.612 -11.474 1.00 88.44 112 ALA A C 1
ATOM 887 O O . ALA A 1 112 ? 10.807 -8.064 -11.891 1.00 88.44 112 ALA A O 1
ATOM 888 N N . GLN A 1 113 ? 8.571 -7.945 -12.018 1.00 91.31 113 GLN A N 1
ATOM 889 C CA . GLN A 1 113 ? 8.407 -8.877 -13.142 1.00 91.31 113 GLN A CA 1
ATOM 890 C C . GLN A 1 113 ? 7.946 -8.180 -14.431 1.00 91.31 113 GLN A C 1
ATOM 892 O O . GLN A 1 113 ? 7.803 -8.827 -15.469 1.00 91.31 113 GLN A O 1
ATOM 897 N N . ALA A 1 114 ? 7.662 -6.880 -14.362 1.00 90.75 114 ALA A N 1
ATOM 898 C CA . ALA A 1 114 ? 7.090 -6.115 -15.453 1.00 90.75 114 ALA A CA 1
ATOM 899 C C . ALA A 1 114 ? 8.148 -5.661 -16.464 1.00 90.75 114 ALA A C 1
ATOM 901 O O . ALA A 1 114 ? 9.309 -5.438 -16.130 1.00 90.75 114 ALA A O 1
ATOM 902 N N . THR A 1 115 ? 7.708 -5.458 -17.706 1.00 88.44 115 THR A N 1
ATOM 903 C CA . THR A 1 115 ? 8.476 -4.698 -18.697 1.00 88.44 115 THR A CA 1
ATOM 904 C C . THR A 1 115 ? 8.546 -3.228 -18.294 1.00 88.44 115 THR A C 1
ATOM 906 O O . THR A 1 115 ? 7.659 -2.732 -17.596 1.00 88.44 115 THR A O 1
ATOM 909 N N . ASP A 1 116 ? 9.541 -2.499 -18.790 1.00 84.69 116 ASP A N 1
ATOM 910 C CA . ASP A 1 116 ? 9.772 -1.096 -18.416 1.00 84.69 116 ASP A CA 1
ATOM 911 C C . ASP A 1 116 ? 8.556 -0.203 -18.676 1.00 84.69 116 ASP A C 1
ATOM 913 O O . ASP A 1 116 ? 8.115 0.533 -17.798 1.00 84.69 116 ASP A O 1
ATOM 917 N N . GLN A 1 117 ? 7.898 -0.380 -19.824 1.00 83.00 117 GLN A N 1
ATOM 918 C CA . GLN A 1 117 ? 6.660 0.336 -20.148 1.00 83.00 117 GLN A CA 1
ATOM 919 C C . GLN A 1 117 ? 5.532 0.091 -19.124 1.00 83.00 117 GLN A C 1
ATOM 921 O O . GLN A 1 117 ? 4.670 0.947 -18.916 1.00 83.00 117 GLN A O 1
ATOM 926 N N . ARG A 1 118 ? 5.492 -1.092 -18.501 1.00 90.12 118 ARG A N 1
ATOM 927 C CA . ARG A 1 118 ? 4.473 -1.447 -17.508 1.00 90.12 118 ARG A CA 1
ATOM 928 C C . ARG A 1 118 ? 4.875 -1.012 -16.095 1.00 90.12 118 ARG A C 1
ATOM 930 O O . ARG A 1 118 ? 3.976 -0.749 -15.297 1.00 90.12 118 ARG A O 1
ATOM 937 N N . LYS A 1 119 ? 6.171 -0.868 -15.799 1.00 88.62 119 LYS A N 1
ATOM 938 C CA . LYS A 1 119 ? 6.680 -0.391 -14.501 1.00 88.62 119 LYS A CA 1
ATOM 939 C C . LYS A 1 119 ? 6.136 0.995 -14.142 1.00 88.62 119 LYS A C 1
ATOM 941 O O . LYS A 1 119 ? 5.639 1.169 -13.032 1.00 88.62 119 LYS A O 1
ATOM 946 N N . ASP A 1 120 ? 6.088 1.928 -15.091 1.00 89.12 120 ASP A N 1
ATOM 947 C CA . ASP A 1 120 ? 5.521 3.269 -14.858 1.00 89.12 120 ASP A CA 1
ATOM 948 C C . ASP A 1 120 ? 4.029 3.235 -14.504 1.00 89.12 120 ASP A C 1
ATOM 950 O O . ASP A 1 120 ? 3.554 3.961 -13.629 1.00 89.12 120 ASP A O 1
ATOM 954 N N . GLN A 1 121 ? 3.267 2.358 -15.163 1.00 91.56 121 GLN A N 1
ATOM 955 C CA . GLN A 1 121 ? 1.847 2.181 -14.857 1.00 91.56 121 GLN A CA 1
ATOM 956 C C . GLN A 1 121 ? 1.653 1.577 -13.468 1.00 91.56 121 GLN A C 1
ATOM 958 O O . GLN A 1 121 ? 0.801 2.041 -12.714 1.00 91.56 121 GLN A O 1
ATOM 963 N N . ILE A 1 122 ? 2.462 0.575 -13.118 1.00 91.56 122 ILE A N 1
ATOM 964 C CA . ILE A 1 122 ? 2.430 -0.048 -11.793 1.00 91.56 122 ILE A CA 1
ATOM 965 C C . ILE A 1 122 ? 2.797 0.968 -10.711 1.00 91.56 122 ILE A C 1
ATOM 967 O O . ILE A 1 122 ? 2.178 0.944 -9.654 1.00 91.56 122 ILE A O 1
ATOM 971 N N . LYS A 1 123 ? 3.718 1.900 -10.979 1.00 92.19 123 LYS A N 1
ATOM 972 C CA . LYS A 1 123 ? 4.051 2.977 -10.042 1.00 92.19 123 LYS A CA 1
ATOM 973 C C . LYS A 1 123 ? 2.860 3.871 -9.716 1.00 92.19 123 LYS A C 1
ATOM 975 O O . LYS A 1 123 ? 2.548 4.054 -8.546 1.00 92.19 123 LYS A O 1
ATOM 980 N N . MET A 1 124 ? 2.132 4.341 -10.726 1.00 93.50 124 MET A N 1
ATOM 981 C CA . MET A 1 124 ? 0.915 5.130 -10.492 1.00 93.50 124 MET A CA 1
ATOM 982 C C . MET A 1 124 ? -0.178 4.325 -9.769 1.00 93.50 124 MET A C 1
ATOM 984 O O . MET A 1 124 ? -0.920 4.864 -8.948 1.00 93.50 124 MET A O 1
ATOM 988 N N . GLU A 1 125 ? -0.310 3.033 -10.089 1.00 95.12 125 GLU A N 1
ATOM 989 C CA . GLU A 1 125 ? -1.241 2.133 -9.400 1.00 95.12 125 GLU A CA 1
ATOM 990 C C . GLU A 1 125 ? -0.845 1.948 -7.922 1.00 95.12 125 GLU A C 1
ATOM 992 O O . GLU A 1 125 ? -1.725 1.960 -7.062 1.00 95.12 125 GLU A O 1
ATOM 997 N N . PHE A 1 126 ? 0.454 1.835 -7.629 1.00 94.88 126 PHE A N 1
ATOM 998 C CA . PHE A 1 126 ? 1.004 1.707 -6.279 1.00 94.88 126 PHE A CA 1
ATOM 999 C C . PHE A 1 126 ? 0.753 2.967 -5.443 1.00 94.88 126 PHE A C 1
ATOM 1001 O O . PHE A 1 126 ? 0.133 2.868 -4.389 1.00 94.88 126 PHE A O 1
ATOM 1008 N N . GLU A 1 127 ? 1.109 4.153 -5.950 1.00 94.81 127 GLU A N 1
ATOM 1009 C CA . GLU A 1 127 ? 0.876 5.438 -5.263 1.00 94.81 127 GLU A CA 1
ATOM 1010 C C . GLU A 1 127 ? -0.613 5.635 -4.924 1.00 94.81 127 GLU A C 1
ATOM 1012 O O . GLU A 1 127 ? -0.988 6.132 -3.861 1.00 94.81 127 GLU A O 1
ATOM 1017 N N . LYS A 1 128 ? -1.516 5.213 -5.815 1.00 95.88 128 LYS A N 1
ATOM 1018 C CA . LYS A 1 128 ? -2.957 5.283 -5.549 1.00 95.88 128 LYS A CA 1
ATOM 1019 C C . LYS A 1 128 ? -3.383 4.355 -4.408 1.00 95.88 128 LYS A C 1
ATOM 1021 O O . LYS A 1 128 ? -4.250 4.743 -3.625 1.00 95.88 128 LYS A O 1
ATOM 1026 N N . LEU A 1 129 ? -2.836 3.143 -4.348 1.00 96.00 129 LEU A N 1
ATOM 1027 C CA . LEU A 1 129 ? -3.127 2.181 -3.282 1.00 96.00 129 LEU A CA 1
ATOM 1028 C C . LEU A 1 129 ? -2.560 2.648 -1.941 1.00 96.00 129 LEU A C 1
ATOM 1030 O O . LEU A 1 129 ? -3.249 2.534 -0.933 1.00 96.00 129 LEU A O 1
ATOM 1034 N N . GLU A 1 130 ? -1.364 3.235 -1.938 1.00 94.69 130 GLU A N 1
ATOM 1035 C CA . GLU A 1 130 ? -0.753 3.845 -0.754 1.00 94.69 130 GLU A CA 1
ATOM 1036 C C . GLU A 1 130 ? -1.688 4.897 -0.153 1.00 94.69 130 GLU A C 1
ATOM 1038 O O . GLU A 1 130 ? -2.124 4.750 0.986 1.00 94.69 130 GLU A O 1
ATOM 1043 N N . ASN A 1 131 ? -2.140 5.858 -0.963 1.00 94.94 131 ASN A N 1
ATOM 1044 C CA . ASN A 1 131 ? -3.103 6.873 -0.524 1.00 94.94 131 ASN A CA 1
ATOM 1045 C C . ASN A 1 131 ? -4.415 6.267 0.019 1.00 94.94 131 ASN A C 1
ATOM 1047 O O . ASN A 1 131 ? -5.069 6.844 0.888 1.00 94.94 131 ASN A O 1
ATOM 1051 N N . GLN A 1 132 ? -4.860 5.125 -0.516 1.00 94.12 132 GLN A N 1
ATOM 1052 C CA . GLN A 1 132 ? -6.058 4.441 -0.018 1.00 94.12 132 GLN A CA 1
ATOM 1053 C C . GLN A 1 132 ? -5.821 3.787 1.346 1.00 94.12 132 GLN A C 1
ATOM 1055 O O . GLN A 1 132 ? -6.702 3.860 2.204 1.00 94.12 132 GLN A O 1
ATOM 1060 N N . VAL A 1 133 ? -4.651 3.177 1.542 1.00 95.25 133 VAL A N 1
ATOM 1061 C CA . VAL A 1 133 ? -4.226 2.580 2.812 1.00 95.25 133 VAL A CA 1
ATOM 1062 C C . VAL A 1 133 ? -4.067 3.655 3.882 1.00 95.25 133 VAL A C 1
ATOM 1064 O O . VAL A 1 133 ? -4.660 3.528 4.952 1.00 95.25 133 VAL A O 1
ATOM 1067 N N . GLU A 1 134 ? -3.355 4.741 3.577 1.00 94.88 134 GLU A N 1
ATOM 1068 C CA . GLU A 1 134 ? -3.187 5.885 4.480 1.00 94.88 134 GLU A CA 1
ATOM 1069 C C . GLU A 1 134 ? -4.539 6.465 4.891 1.00 94.88 134 GLU A C 1
ATOM 1071 O O . GLU A 1 134 ? -4.813 6.643 6.075 1.00 94.88 134 GLU A O 1
ATOM 1076 N N . LYS A 1 135 ? -5.447 6.655 3.931 1.00 95.00 135 LYS A N 1
ATOM 1077 C CA . LYS A 1 135 ? -6.788 7.158 4.225 1.00 95.00 135 LYS A CA 1
ATOM 1078 C C . LYS A 1 135 ? -7.610 6.199 5.089 1.00 95.00 135 LYS A C 1
ATOM 1080 O O . LYS A 1 135 ? -8.411 6.650 5.903 1.00 95.00 135 LYS A O 1
ATOM 1085 N N . ALA A 1 136 ? -7.466 4.887 4.908 1.00 93.88 136 ALA A N 1
ATOM 1086 C CA . ALA A 1 136 ? -8.128 3.914 5.775 1.00 93.88 136 ALA A CA 1
ATOM 1087 C C . ALA A 1 136 ? -7.591 4.006 7.212 1.00 93.88 136 ALA A C 1
ATOM 1089 O O . ALA A 1 136 ? -8.388 4.000 8.148 1.00 93.88 136 ALA A O 1
ATOM 1090 N N . ILE A 1 137 ? -6.273 4.163 7.378 1.00 92.75 137 ILE A N 1
ATOM 1091 C CA . ILE A 1 137 ? -5.630 4.400 8.679 1.00 92.75 137 ILE A CA 1
ATOM 1092 C C . ILE A 1 137 ? -6.149 5.694 9.313 1.00 9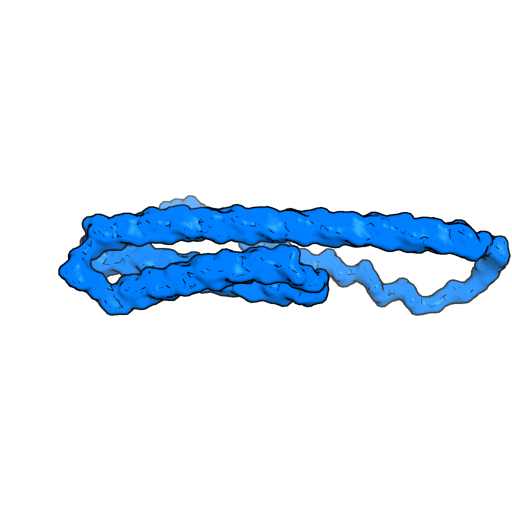2.75 137 ILE A C 1
ATOM 1094 O O . ILE A 1 137 ? -6.567 5.669 10.468 1.00 92.75 137 ILE A O 1
ATOM 1098 N N . GLU A 1 138 ? -6.167 6.802 8.567 1.00 94.25 138 GLU A N 1
ATOM 1099 C CA . GLU A 1 138 ? -6.690 8.090 9.041 1.00 94.25 138 GLU A CA 1
ATOM 1100 C C . GLU A 1 138 ? -8.141 7.971 9.506 1.00 94.25 138 GLU A C 1
ATOM 1102 O O . GLU A 1 138 ? -8.456 8.394 10.611 1.00 94.25 138 GLU A O 1
ATOM 1107 N N . ASN A 1 139 ? -9.010 7.319 8.727 1.00 93.06 139 ASN A N 1
ATOM 1108 C CA . ASN A 1 139 ? -10.405 7.147 9.130 1.00 93.06 139 ASN A CA 1
ATOM 1109 C C . ASN A 1 139 ? -10.537 6.314 10.416 1.00 93.06 139 ASN A C 1
ATOM 1111 O O . ASN A 1 139 ? -11.407 6.603 11.228 1.00 93.06 139 ASN A O 1
ATOM 1115 N N . ILE A 1 140 ? -9.701 5.288 10.622 1.00 91.75 140 ILE A N 1
ATOM 1116 C CA . ILE A 1 140 ? -9.717 4.518 11.878 1.00 91.75 140 ILE A CA 1
ATOM 1117 C C . ILE A 1 140 ? -9.270 5.403 13.046 1.00 91.75 140 ILE A C 1
ATOM 1119 O O . ILE A 1 140 ? -9.898 5.374 14.102 1.00 91.75 140 ILE A O 1
ATOM 1123 N N . LYS A 1 141 ? -8.225 6.218 12.846 1.00 90.19 141 LYS A N 1
ATOM 1124 C CA . LYS A 1 141 ? -7.760 7.182 13.853 1.00 90.19 141 LYS A CA 1
ATOM 1125 C C . LYS A 1 141 ? -8.834 8.207 14.204 1.00 90.19 141 LYS A C 1
ATOM 1127 O O . LYS A 1 141 ? -9.064 8.469 15.379 1.00 90.19 141 LYS A O 1
ATOM 1132 N N . ASP A 1 142 ? -9.540 8.720 13.205 1.00 91.25 142 ASP A N 1
ATOM 1133 C CA . ASP A 1 142 ? -10.641 9.656 13.410 1.00 91.25 142 ASP A CA 1
ATOM 1134 C C . ASP A 1 142 ? -11.792 9.020 14.208 1.00 91.25 142 ASP A C 1
ATOM 1136 O O . ASP A 1 142 ? -12.422 9.703 15.015 1.00 91.25 142 ASP A O 1
ATOM 1140 N N . GLU A 1 143 ? -12.083 7.727 14.029 1.00 87.50 143 GLU A N 1
ATOM 1141 C CA . GLU A 1 143 ? -13.093 7.047 14.854 1.00 87.50 143 GLU A CA 1
ATOM 1142 C C . GLU A 1 143 ? -12.618 6.893 16.318 1.00 87.50 143 GLU A C 1
ATOM 1144 O O . GLU A 1 143 ? -13.448 7.012 17.217 1.00 87.50 143 GLU A O 1
ATOM 1149 N N . PHE A 1 144 ? -11.311 6.749 16.603 1.00 83.62 144 PHE A N 1
ATOM 1150 C CA . PHE A 1 144 ? -10.809 6.828 17.992 1.00 83.62 144 PHE A CA 1
ATOM 1151 C C . PHE A 1 144 ? -11.080 8.198 18.624 1.00 83.62 144 PHE A C 1
ATOM 1153 O O . PHE A 1 144 ? -11.519 8.270 19.769 1.00 83.62 144 PHE A O 1
ATOM 1160 N N . ASP A 1 145 ? -10.840 9.281 17.882 1.00 78.56 145 ASP A N 1
ATOM 1161 C CA . ASP A 1 145 ? -10.983 10.652 18.387 1.00 78.56 145 ASP A CA 1
ATOM 1162 C C . ASP A 1 145 ? -12.452 11.092 18.542 1.00 78.56 145 ASP A C 1
ATOM 1164 O O . ASP A 1 145 ? -12.744 12.024 19.296 1.00 78.56 145 ASP A O 1
ATOM 1168 N N . ASN A 1 146 ? -13.379 10.453 17.818 1.00 69.31 146 ASN A N 1
ATOM 1169 C CA . ASN A 1 146 ? -14.803 10.800 17.826 1.00 69.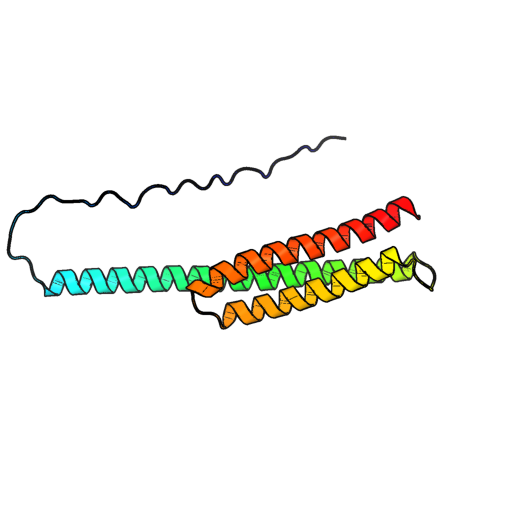31 146 ASN A CA 1
ATOM 1170 C C . ASN A 1 146 ? -15.680 9.856 18.670 1.00 69.31 146 ASN A C 1
ATOM 1172 O O . ASN A 1 146 ? -16.778 10.266 19.056 1.00 69.31 146 ASN A O 1
ATOM 1176 N N . GLU A 1 147 ? -15.237 8.625 18.948 1.00 57.56 147 GLU A N 1
ATOM 1177 C CA . GLU A 1 147 ? -15.961 7.655 19.789 1.00 57.56 147 GLU A CA 1
ATOM 1178 C C . GLU A 1 147 ? -15.298 7.375 21.156 1.00 57.56 147 GLU A C 1
ATOM 1180 O O . GLU A 1 147 ? -15.926 6.722 21.996 1.00 57.56 147 GLU A O 1
ATOM 1185 N N . GLY A 1 148 ? -14.080 7.881 21.402 1.00 48.28 148 GLY A N 1
ATOM 1186 C CA . GLY A 1 148 ? -13.397 7.859 22.711 1.00 48.28 148 GLY A CA 1
ATOM 1187 C C . GLY A 1 148 ? -13.891 8.912 23.703 1.00 48.28 148 GLY A C 1
ATOM 1188 O O . GLY A 1 148 ? -13.933 8.592 24.916 1.00 48.28 148 GLY A O 1
#

Mean predicted aligned error: 13.43 Å

Sequence (148 aa):
MKLMSVLSAICFATVLFFTACNANKNEDTDMDSVGNDLEEMGDEVEQETEEAFEKTKAEFSKETAALKAEAEEIKKEVKENFSEPLDERVDRYLTQLDQGLNDLEVKSREFAQATDQRKDQIKMEFEKLENQVEKAIENIKDEFDNEG

Radius of gyration: 24.27 Å; Cα contacts (8 Å, |Δi|>4): 58; chains: 1; bounding box: 54×35×68 Å

pLDDT: mean 77.32, std 20.76, range [34.72, 97.25]

Secondary structure (DSSP, 8-state):
------------------------------HHHHHHHHHHHHHHHHHHHHHHHHHHHHHHHHHHHHHHHHHHHHHHHHHHHSPSSPPHHHHHHHHHHHHHHHHHHHHHHHHHHS-HHHHHHHHHHHHHHHHHHHHHHHHHHHHHHHH-

Organism: NCBI:txid388280

Solvent-accessible surface area (backbone atoms only — not comparable to full-atom values): 8922 Å² total; per-residue (Å²): 138,87,85,78,90,87,91,87,82,83,78,91,79,83,91,80,88,85,84,88,79,86,86,90,82,89,72,101,69,61,70,69,58,57,51,51,55,50,48,52,55,48,52,52,53,51,48,56,50,52,52,53,49,56,49,50,54,51,48,47,54,51,52,53,50,51,54,50,53,52,50,54,50,50,55,49,50,46,66,75,73,50,62,86,79,66,57,74,63,56,50,48,32,52,51,49,31,55,50,29,53,52,51,43,56,49,45,51,55,48,44,78,72,44,55,76,84,48,32,62,55,43,48,57,55,39,58,53,37,49,56,51,26,53,49,25,52,51,54,48,52,49,48,49,76,73,75,107